Protein AF-A0A3P7QQ01-F1 (afdb_monomer)

Radius of gyration: 13.29 Å; Cα contacts (8 Å, |Δi|>4): 53; chains: 1; bounding box: 29×26×33 Å

Foldseek 3Di:
DDPVVVQVPDDLDDPPDFADDDDPVRQVCCVVVVDDDDGGVVQDDPNQQVVFVVVCVVVVHPTGHDDPD

pLDDT: mean 81.28, std 17.29, range [36.88, 96.75]

Secondary structure (DSSP, 8-state):
--HHHHHH---S-----SB--SSHHHHHHHHTTSS----BTTT--HHHHHHHHHHHHHHT-S-------

Mean predicted aligned error: 7.48 Å

Sequence (69 aa):
MSQQDDINYQLETLAIRTGHTRSFEEAAAKFSGQEPGNIYSRFTNPTVAMFEKRLAALEGAERAVATSS

Structure (mmCIF, N/CA/C/O backbone):
data_AF-A0A3P7QQ01-F1
#
_entry.id   AF-A0A3P7QQ01-F1
#
loop_
_atom_site.group_PDB
_atom_site.id
_atom_site.type_symbol
_atom_site.label_atom_id
_atom_site.label_alt_id
_atom_site.label_comp_id
_atom_site.label_asym_id
_atom_site.label_entity_id
_atom_site.label_seq_id
_atom_site.pdbx_PDB_ins_code
_atom_site.Cartn_x
_atom_site.Cartn_y
_atom_site.Cartn_z
_atom_site.occupancy
_atom_site.B_iso_or_equiv
_atom_site.auth_seq_id
_atom_site.auth_comp_id
_atom_site.auth_asym_id
_atom_site.auth_atom_id
_atom_site.pdbx_PDB_model_num
ATOM 1 N N . MET A 1 1 ? 20.205 -14.763 5.308 1.00 36.88 1 MET A N 1
ATOM 2 C CA . MET A 1 1 ? 19.114 -13.786 5.510 1.00 36.88 1 MET A CA 1
ATOM 3 C C . MET A 1 1 ? 18.296 -13.829 4.238 1.00 36.88 1 MET A C 1
ATOM 5 O O . MET A 1 1 ? 18.893 -13.718 3.173 1.00 36.88 1 MET A O 1
ATOM 9 N N . SER A 1 2 ? 17.024 -14.214 4.323 1.00 37.59 2 SER A N 1
ATOM 10 C CA . SER A 1 2 ? 16.227 -14.498 3.129 1.00 37.59 2 SER A CA 1
ATOM 11 C C . SER A 1 2 ? 15.789 -13.180 2.484 1.00 37.59 2 SER A C 1
ATOM 13 O O . SER A 1 2 ? 15.421 -12.255 3.198 1.00 37.59 2 SER A O 1
ATOM 15 N N . GLN A 1 3 ? 15.817 -13.074 1.150 1.00 44.22 3 GLN A N 1
ATOM 16 C CA . GLN A 1 3 ? 15.372 -11.872 0.413 1.00 44.22 3 GLN A CA 1
ATOM 17 C C . GLN A 1 3 ? 13.930 -11.440 0.754 1.00 44.22 3 GLN A C 1
ATOM 19 O O . GLN A 1 3 ? 13.554 -10.295 0.513 1.00 44.22 3 GLN A O 1
ATOM 24 N N . GLN A 1 4 ? 13.131 -12.335 1.345 1.00 41.53 4 GLN A N 1
ATOM 25 C CA . GLN A 1 4 ? 11.777 -12.056 1.823 1.00 41.53 4 GLN A CA 1
ATOM 26 C C . GLN A 1 4 ? 11.756 -11.122 3.051 1.00 41.53 4 GLN A C 1
ATOM 28 O O . GLN A 1 4 ? 10.782 -10.394 3.260 1.00 41.53 4 GLN A O 1
ATOM 33 N N . ASP A 1 5 ? 12.832 -11.108 3.842 1.00 37.88 5 ASP A N 1
ATOM 34 C CA . ASP A 1 5 ? 12.951 -10.296 5.057 1.00 37.88 5 ASP A CA 1
ATOM 35 C C . ASP A 1 5 ? 13.306 -8.827 4.742 1.00 37.88 5 ASP A C 1
ATOM 37 O O . ASP A 1 5 ? 12.916 -7.921 5.481 1.00 37.88 5 ASP A O 1
ATOM 41 N N . ASP A 1 6 ? 13.941 -8.559 3.594 1.00 45.34 6 ASP A N 1
ATOM 42 C CA . ASP A 1 6 ? 14.370 -7.211 3.178 1.00 45.34 6 ASP A CA 1
ATOM 43 C C . ASP A 1 6 ? 13.200 -6.299 2.758 1.00 45.34 6 ASP A C 1
ATOM 45 O O . ASP A 1 6 ? 13.266 -5.073 2.898 1.00 45.34 6 ASP A O 1
ATOM 49 N N . ILE A 1 7 ? 12.091 -6.875 2.278 1.00 46.94 7 ILE A N 1
ATOM 50 C CA . ILE A 1 7 ? 10.873 -6.109 1.950 1.00 46.94 7 ILE A CA 1
ATOM 51 C C . ILE A 1 7 ? 10.201 -5.597 3.231 1.00 46.94 7 ILE A C 1
ATOM 53 O O . ILE A 1 7 ? 9.610 -4.515 3.236 1.00 46.94 7 ILE A O 1
ATOM 57 N N . ASN A 1 8 ? 10.304 -6.357 4.324 1.00 42.31 8 ASN A N 1
ATOM 58 C CA . ASN A 1 8 ? 9.673 -6.021 5.597 1.00 42.31 8 ASN A CA 1
ATOM 59 C C . ASN A 1 8 ? 10.567 -5.165 6.502 1.00 42.31 8 ASN A C 1
ATOM 61 O O . ASN A 1 8 ? 10.038 -4.413 7.317 1.00 42.31 8 ASN A O 1
ATOM 65 N N . TYR A 1 9 ? 11.892 -5.209 6.333 1.00 46.19 9 TYR A N 1
ATOM 66 C CA . TYR A 1 9 ? 12.836 -4.347 7.045 1.00 46.19 9 TYR A CA 1
ATOM 67 C C . TYR A 1 9 ? 13.085 -3.033 6.289 1.00 46.19 9 TYR A C 1
ATOM 69 O O . TYR A 1 9 ? 14.208 -2.671 5.944 1.00 46.19 9 TYR A O 1
ATOM 77 N N . GLN A 1 10 ? 12.018 -2.289 6.007 1.0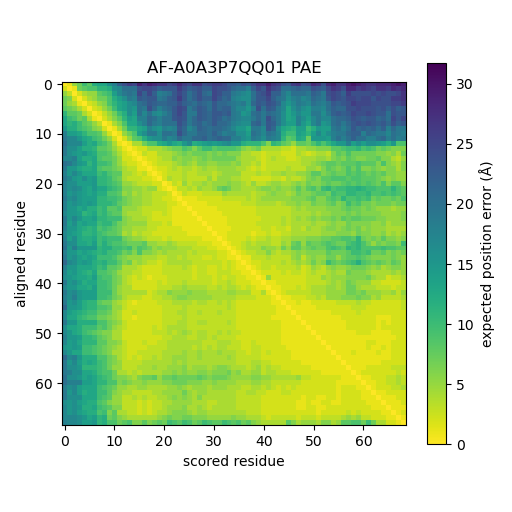0 52.22 10 GLN A N 1
ATOM 78 C CA . GLN A 1 10 ? 12.179 -0.862 5.754 1.00 52.22 10 GLN A CA 1
ATOM 79 C C . GLN A 1 10 ? 12.252 -0.193 7.130 1.00 52.22 10 GLN A C 1
ATOM 81 O O . GLN A 1 10 ? 11.301 -0.277 7.904 1.00 52.22 10 GLN A O 1
ATOM 86 N N . LEU A 1 11 ? 13.382 0.454 7.447 1.00 52.50 11 LEU A N 1
ATOM 87 C CA . LEU A 1 11 ? 13.449 1.449 8.528 1.00 52.50 11 LEU A CA 1
ATOM 88 C C . LEU A 1 11 ? 12.209 2.357 8.441 1.00 52.50 11 LEU A C 1
ATOM 90 O O . LEU A 1 11 ? 11.724 2.583 7.333 1.00 52.50 11 LEU A O 1
ATOM 94 N N . GLU A 1 12 ? 11.732 2.906 9.566 1.00 60.50 12 GLU A N 1
ATOM 95 C CA . GLU A 1 12 ? 10.617 3.880 9.667 1.00 60.50 12 GLU A CA 1
ATOM 96 C C . GLU A 1 12 ? 10.958 5.217 8.966 1.00 60.50 12 GLU A C 1
ATOM 98 O O . GLU A 1 12 ? 10.893 6.304 9.533 1.00 60.50 12 GLU A O 1
ATOM 103 N N . THR A 1 13 ? 11.425 5.144 7.728 1.00 73.06 13 THR A N 1
ATOM 104 C CA . THR A 1 13 ? 11.880 6.244 6.906 1.00 73.06 13 THR A CA 1
ATOM 105 C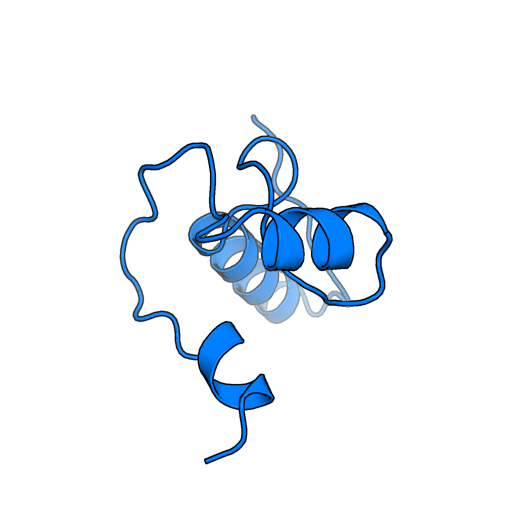 C . THR A 1 13 ? 10.711 6.678 6.050 1.00 73.06 13 THR A C 1
ATOM 107 O O . THR A 1 13 ? 10.024 5.871 5.420 1.00 73.06 13 THR A O 1
ATOM 110 N N . LEU A 1 14 ? 10.485 7.983 6.032 1.00 82.62 14 LEU A N 1
ATOM 111 C CA . LEU A 1 14 ? 9.454 8.593 5.218 1.00 82.62 14 LEU A CA 1
ATOM 112 C C . LEU A 1 14 ? 9.775 8.373 3.730 1.00 82.62 14 LEU A C 1
ATOM 114 O O . LEU A 1 14 ? 10.747 8.917 3.203 1.00 82.62 14 LEU A O 1
ATOM 118 N N . ALA A 1 15 ? 8.959 7.574 3.040 1.00 85.94 15 ALA A N 1
ATOM 119 C CA . ALA A 1 15 ? 9.145 7.265 1.627 1.00 85.94 15 ALA A CA 1
ATOM 120 C C . ALA A 1 15 ? 8.584 8.384 0.734 1.00 85.94 15 ALA A C 1
ATOM 122 O O . ALA A 1 15 ? 7.532 8.239 0.105 1.00 85.94 15 ALA A O 1
ATOM 123 N N . ILE A 1 16 ? 9.316 9.501 0.650 1.00 87.69 16 ILE A N 1
ATOM 124 C CA . ILE A 1 16 ? 9.015 10.629 -0.248 1.00 87.69 16 ILE A CA 1
ATOM 125 C C . ILE A 1 16 ? 9.493 10.298 -1.669 1.00 87.69 16 ILE A C 1
ATOM 127 O O . ILE A 1 16 ? 10.500 10.810 -2.156 1.00 87.69 16 ILE A O 1
ATOM 131 N N . ARG A 1 17 ? 8.796 9.380 -2.340 1.00 86.81 17 ARG A N 1
ATOM 132 C CA . ARG A 1 17 ? 9.064 9.013 -3.739 1.00 86.81 17 ARG A CA 1
ATOM 133 C C . ARG A 1 17 ? 7.819 8.468 -4.421 1.00 86.81 17 ARG A C 1
ATOM 135 O O . ARG A 1 17 ? 6.893 8.002 -3.762 1.00 86.81 17 ARG A O 1
ATOM 142 N N . THR A 1 18 ? 7.803 8.506 -5.751 1.00 87.44 18 THR A N 1
ATOM 143 C CA . THR A 1 18 ? 6.680 8.013 -6.565 1.00 87.44 18 THR A CA 1
ATOM 144 C C . THR A 1 18 ? 6.913 6.603 -7.112 1.00 87.44 18 THR A C 1
ATOM 146 O O . THR A 1 18 ? 6.000 5.786 -7.047 1.00 87.44 18 THR A O 1
ATOM 149 N N . GLY A 1 19 ? 8.112 6.293 -7.618 1.00 85.75 19 GLY A N 1
ATOM 150 C CA . GLY A 1 19 ? 8.465 4.987 -8.200 1.00 85.75 19 GLY A CA 1
ATOM 151 C C . GLY A 1 19 ? 9.479 4.199 -7.368 1.00 85.75 19 GLY A C 1
ATOM 152 O O . GLY A 1 19 ? 10.338 4.803 -6.724 1.00 85.75 19 GLY A O 1
ATOM 153 N N . HIS A 1 20 ? 9.410 2.863 -7.406 1.00 81.44 20 HIS A N 1
ATOM 154 C CA . HIS A 1 20 ? 10.166 1.957 -6.516 1.00 81.44 20 HIS A CA 1
ATOM 155 C C . HIS A 1 20 ? 11.006 0.871 -7.230 1.00 81.44 20 HIS A C 1
ATOM 157 O O . HIS A 1 20 ? 11.568 0.004 -6.565 1.00 81.44 20 HIS A O 1
ATOM 163 N N . THR A 1 21 ? 11.109 0.892 -8.560 1.00 84.25 21 THR A N 1
ATOM 164 C CA . THR A 1 21 ? 11.847 -0.111 -9.357 1.00 84.25 21 THR A CA 1
ATOM 165 C C . THR A 1 21 ? 13.326 0.251 -9.517 1.00 84.25 21 THR A C 1
ATOM 167 O O . THR A 1 21 ? 13.643 1.428 -9.699 1.00 84.25 21 THR A O 1
ATOM 170 N N . ARG A 1 22 ? 14.231 -0.740 -9.496 1.00 80.62 22 ARG A N 1
ATOM 171 C CA . ARG A 1 22 ? 15.679 -0.548 -9.715 1.00 80.62 22 ARG A CA 1
ATOM 172 C C . ARG A 1 22 ? 16.174 -1.109 -11.051 1.00 80.62 22 ARG A C 1
ATOM 174 O O . ARG A 1 22 ? 17.198 -0.639 -11.537 1.00 80.62 22 ARG A O 1
ATOM 181 N N . SER A 1 23 ? 15.460 -2.061 -11.660 1.00 86.06 23 SER A N 1
ATOM 182 C CA . SER A 1 23 ? 15.763 -2.600 -12.995 1.00 86.06 23 SER A CA 1
ATOM 183 C C . SER A 1 23 ? 14.498 -2.883 -13.817 1.00 86.06 23 SER A C 1
ATOM 185 O O . SER A 1 23 ? 13.389 -2.941 -13.280 1.00 86.06 23 SER A O 1
ATOM 187 N N . PHE A 1 24 ? 14.662 -3.061 -15.133 1.00 87.50 24 PHE A N 1
ATOM 188 C CA . PHE A 1 24 ? 13.564 -3.445 -16.029 1.00 87.50 24 PHE A CA 1
ATOM 189 C C . PHE A 1 24 ? 13.043 -4.859 -15.753 1.00 87.50 24 PHE A C 1
ATOM 191 O O . PHE A 1 24 ? 11.841 -5.089 -15.839 1.00 87.50 24 PHE A O 1
ATOM 198 N N . GLU A 1 25 ? 13.932 -5.782 -15.389 1.00 87.06 25 GLU A N 1
ATOM 199 C CA . GLU A 1 25 ? 13.573 -7.149 -15.004 1.00 87.06 25 GLU A CA 1
ATOM 200 C C . GLU A 1 25 ? 12.714 -7.159 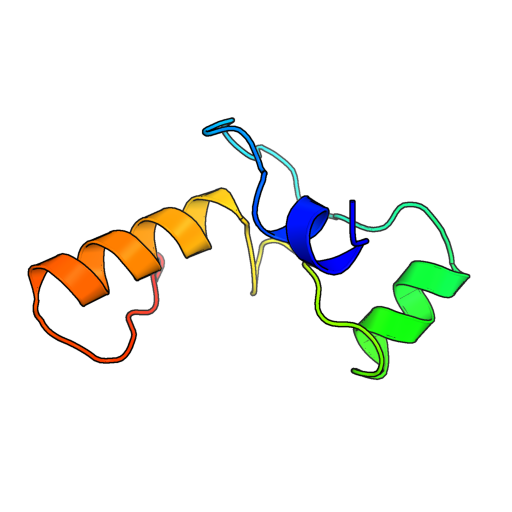-13.732 1.00 87.06 25 GLU A C 1
ATOM 202 O O . GLU A 1 25 ? 11.624 -7.727 -13.728 1.00 87.06 25 GLU A O 1
ATOM 207 N N . GLU A 1 26 ? 13.138 -6.426 -12.696 1.00 85.00 26 GLU A N 1
ATOM 208 C CA . GLU A 1 26 ? 12.377 -6.2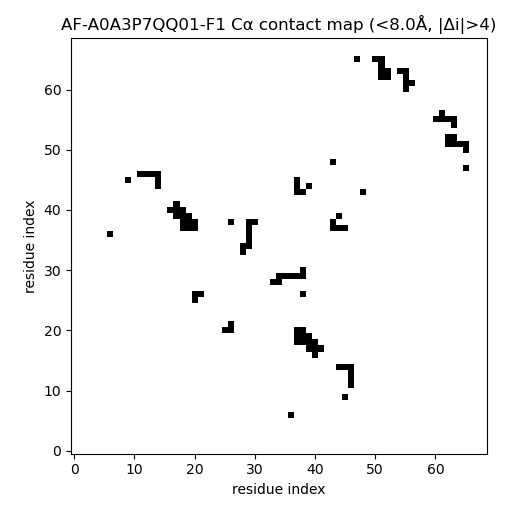65 -11.450 1.00 85.00 26 GLU A CA 1
ATOM 209 C C . GLU A 1 26 ? 11.017 -5.603 -11.711 1.00 85.00 26 GLU A C 1
ATOM 211 O O . GLU A 1 26 ? 10.000 -5.989 -11.136 1.00 85.00 26 GLU A O 1
ATOM 216 N N . ALA A 1 27 ? 10.974 -4.601 -12.595 1.00 85.62 27 ALA A N 1
ATOM 217 C CA . ALA A 1 27 ? 9.717 -3.982 -12.986 1.00 85.62 27 ALA A CA 1
ATOM 218 C C . ALA A 1 27 ? 8.783 -5.013 -13.641 1.00 85.62 27 ALA A C 1
ATOM 220 O O . ALA A 1 27 ? 7.639 -5.149 -13.212 1.00 85.62 27 ALA A O 1
ATOM 221 N N . ALA A 1 28 ? 9.264 -5.770 -14.630 1.00 88.81 28 ALA A N 1
ATOM 222 C CA . ALA A 1 28 ? 8.468 -6.779 -15.325 1.00 88.81 28 ALA A CA 1
ATOM 223 C C . ALA A 1 28 ? 7.932 -7.863 -14.372 1.00 88.81 28 ALA A C 1
ATOM 225 O O . ALA A 1 28 ? 6.750 -8.212 -14.440 1.00 88.81 28 ALA A O 1
ATOM 226 N N . ALA A 1 29 ? 8.759 -8.346 -13.441 1.00 88.50 29 ALA A N 1
ATOM 227 C CA . ALA A 1 29 ? 8.360 -9.326 -12.431 1.00 88.50 29 ALA A CA 1
ATOM 228 C C . ALA A 1 29 ? 7.252 -8.796 -11.499 1.00 88.50 29 ALA A C 1
ATOM 230 O O . ALA A 1 29 ? 6.268 -9.491 -11.244 1.00 88.50 29 ALA A O 1
ATOM 231 N N . LYS A 1 30 ? 7.346 -7.534 -11.057 1.00 86.88 30 LYS A N 1
ATOM 232 C CA . LYS A 1 30 ? 6.320 -6.904 -10.205 1.00 86.88 30 LYS A CA 1
ATOM 233 C C . LYS A 1 30 ? 5.028 -6.599 -10.954 1.00 86.88 30 LYS A C 1
ATOM 235 O O . LYS A 1 30 ? 3.944 -6.849 -10.438 1.00 86.88 30 LYS A O 1
ATOM 240 N N . PHE A 1 31 ? 5.120 -6.088 -12.182 1.00 87.38 31 PHE A N 1
ATOM 241 C CA . PHE A 1 31 ? 3.941 -5.799 -13.005 1.00 87.38 31 PHE A CA 1
ATOM 242 C C . PHE A 1 31 ? 3.177 -7.068 -13.402 1.00 87.38 31 PHE A C 1
ATOM 244 O O . PHE A 1 31 ? 1.956 -7.025 -13.519 1.00 87.38 31 PHE A O 1
ATOM 251 N N . SER A 1 32 ? 3.876 -8.192 -13.589 1.00 91.56 32 SER A N 1
ATOM 252 C CA . SER A 1 32 ? 3.263 -9.497 -13.877 1.00 91.56 32 SER A CA 1
ATOM 253 C C . SER A 1 32 ? 2.750 -10.233 -12.632 1.00 91.56 32 SER A C 1
ATOM 255 O O . SER A 1 32 ? 2.143 -11.294 -12.765 1.00 91.56 32 SER A O 1
ATOM 257 N N . GLY A 1 33 ? 2.979 -9.688 -11.431 1.00 84.88 33 GLY A N 1
ATOM 258 C CA . GLY A 1 33 ? 2.569 -10.293 -10.161 1.00 84.88 33 GLY A CA 1
ATOM 259 C C . GLY A 1 33 ? 3.399 -11.506 -9.734 1.00 84.88 33 GLY A C 1
ATOM 260 O O . GLY A 1 33 ? 3.016 -12.184 -8.785 1.00 84.88 33 GLY A O 1
ATOM 261 N N . GLN A 1 34 ? 4.516 -11.787 -10.412 1.00 85.94 34 GLN A N 1
ATOM 262 C CA . GLN A 1 34 ? 5.436 -12.871 -10.045 1.00 85.94 34 GLN A CA 1
ATOM 263 C C . GLN A 1 34 ? 6.207 -12.542 -8.764 1.00 85.94 34 GLN A C 1
ATOM 265 O O . GLN A 1 34 ? 6.475 -13.427 -7.956 1.00 85.94 34 GLN A O 1
ATOM 270 N N . GLU A 1 35 ? 6.520 -11.260 -8.555 1.00 86.00 35 GLU A N 1
ATOM 271 C CA . GLU A 1 35 ? 7.150 -10.771 -7.332 1.00 86.00 35 GLU A CA 1
ATOM 272 C C . GLU A 1 35 ? 6.275 -9.720 -6.637 1.00 86.00 35 GLU A C 1
ATOM 274 O O . GLU A 1 35 ? 5.825 -8.764 -7.279 1.00 86.00 35 GLU A O 1
ATOM 279 N N . PRO A 1 36 ? 6.050 -9.834 -5.316 1.00 82.06 36 PRO A N 1
ATOM 280 C CA . PRO A 1 36 ? 5.397 -8.779 -4.562 1.00 82.06 36 PRO A CA 1
ATOM 281 C C . PRO A 1 36 ? 6.325 -7.566 -4.440 1.00 82.06 36 PRO A C 1
ATOM 283 O O . PRO A 1 36 ? 7.533 -7.686 -4.235 1.00 82.06 36 PRO A O 1
ATOM 286 N N . GLY A 1 37 ? 5.764 -6.362 -4.502 1.00 83.06 37 GLY A N 1
ATOM 287 C CA . GLY A 1 37 ? 6.537 -5.159 -4.233 1.00 83.06 37 GLY A CA 1
ATOM 288 C C . GLY A 1 37 ? 5.819 -3.876 -4.608 1.00 83.06 37 GLY A C 1
ATOM 289 O O . GLY A 1 37 ? 4.840 -3.871 -5.349 1.00 83.06 37 GLY A O 1
ATOM 290 N N . ASN A 1 38 ? 6.350 -2.763 -4.107 1.00 85.69 38 ASN A N 1
ATOM 291 C CA . ASN A 1 38 ? 5.864 -1.446 -4.488 1.00 85.69 38 ASN A CA 1
ATOM 292 C C . ASN A 1 38 ? 6.271 -1.147 -5.935 1.00 85.69 38 ASN A C 1
ATOM 294 O O . ASN A 1 38 ? 7.425 -1.356 -6.321 1.00 85.69 38 ASN A O 1
ATOM 298 N N . ILE A 1 39 ? 5.329 -0.618 -6.713 1.00 87.00 39 ILE A N 1
ATOM 299 C CA . ILE A 1 39 ? 5.570 -0.128 -8.077 1.00 87.00 39 ILE A CA 1
ATOM 300 C C . ILE A 1 39 ? 5.433 1.391 -8.071 1.00 87.00 39 ILE A C 1
ATOM 302 O O . ILE A 1 39 ? 6.395 2.113 -8.344 1.00 87.00 39 ILE A O 1
ATOM 306 N N . TYR A 1 40 ? 4.251 1.871 -7.676 1.00 87.38 40 TYR A N 1
ATOM 307 C CA . TYR A 1 40 ? 3.890 3.280 -7.718 1.00 87.38 40 TYR A CA 1
ATOM 308 C C . TYR A 1 40 ? 3.092 3.699 -6.477 1.00 87.38 40 TYR A C 1
ATOM 310 O O . TYR A 1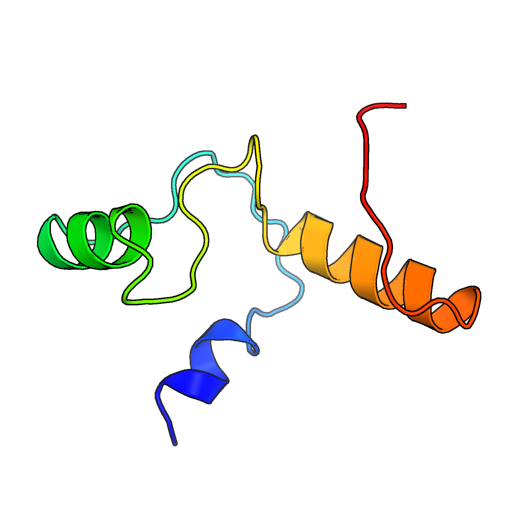 40 ? 2.115 3.042 -6.110 1.00 87.38 40 TYR A O 1
ATOM 318 N N . SER A 1 41 ? 3.469 4.830 -5.872 1.00 88.75 41 SER A N 1
ATOM 319 C CA . SER A 1 41 ? 2.906 5.314 -4.598 1.00 88.75 41 SER A CA 1
ATOM 320 C C . SER A 1 41 ? 1.405 5.598 -4.614 1.00 88.75 41 SER A 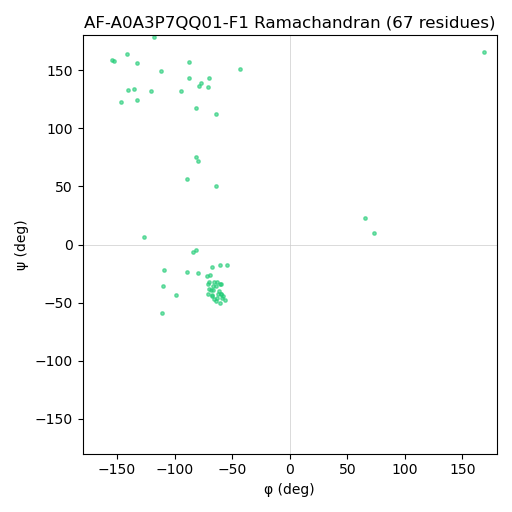C 1
ATOM 322 O O . SER A 1 41 ? 0.808 5.662 -3.549 1.00 88.75 41 SER A O 1
ATOM 324 N N . ARG A 1 42 ? 0.775 5.741 -5.790 1.00 87.56 42 ARG A N 1
ATOM 325 C CA . ARG A 1 42 ? -0.690 5.898 -5.893 1.00 87.56 42 ARG A CA 1
ATOM 326 C C . ARG A 1 42 ? -1.449 4.707 -5.309 1.00 87.56 42 ARG A C 1
ATOM 328 O O . ARG A 1 42 ? -2.547 4.894 -4.810 1.00 87.56 42 ARG A O 1
ATOM 335 N N . PHE A 1 43 ? -0.892 3.505 -5.436 1.00 84.50 43 PHE A N 1
ATOM 336 C CA . PHE A 1 43 ? -1.557 2.274 -5.006 1.00 84.50 43 PHE A CA 1
ATOM 337 C C . PHE A 1 43 ? -0.884 1.660 -3.786 1.00 84.50 43 PHE A C 1
ATOM 339 O O . PHE A 1 43 ? -1.554 1.081 -2.943 1.00 84.50 43 PHE A O 1
ATOM 346 N N . THR A 1 44 ? 0.443 1.768 -3.697 1.00 83.06 44 THR A N 1
ATOM 347 C CA . THR A 1 44 ? 1.220 1.130 -2.635 1.00 83.06 44 THR A CA 1
ATOM 348 C C . THR A 1 44 ? 2.414 2.004 -2.275 1.00 83.06 44 THR A C 1
ATOM 350 O O . THR A 1 44 ? 3.251 2.302 -3.133 1.00 83.06 44 THR A O 1
ATOM 353 N N . ASN A 1 45 ? 2.520 2.390 -1.008 1.00 88.69 45 ASN A N 1
ATOM 354 C CA . ASN A 1 45 ? 3.670 3.102 -0.463 1.00 88.69 45 ASN A CA 1
ATOM 355 C C . ASN A 1 45 ? 4.045 2.460 0.883 1.00 88.69 45 ASN A C 1
ATOM 357 O O . ASN A 1 45 ? 3.153 2.226 1.698 1.00 88.69 45 ASN A O 1
ATOM 361 N N . PRO A 1 46 ? 5.331 2.171 1.148 1.00 88.75 46 PRO A N 1
ATOM 362 C CA . PRO A 1 46 ? 5.730 1.451 2.358 1.00 88.75 46 PRO A CA 1
ATOM 363 C C . PRO A 1 46 ? 5.397 2.210 3.654 1.00 88.75 46 PRO A C 1
ATOM 365 O O . PRO A 1 46 ? 5.044 1.579 4.647 1.00 88.75 46 PRO A O 1
ATOM 368 N N . THR A 1 47 ? 5.434 3.548 3.650 1.00 90.00 47 THR A N 1
ATOM 369 C CA . THR A 1 47 ? 5.026 4.357 4.809 1.00 90.00 47 THR A CA 1
ATOM 370 C C . THR A 1 47 ? 3.516 4.261 5.052 1.00 90.00 47 THR A C 1
ATOM 372 O O . THR A 1 47 ? 3.086 4.136 6.196 1.00 90.00 47 THR A O 1
ATOM 375 N N . VAL A 1 48 ? 2.711 4.251 3.984 1.00 91.06 48 VAL A N 1
ATOM 376 C CA . VAL A 1 48 ? 1.249 4.085 4.072 1.00 91.06 48 VAL A CA 1
ATOM 377 C C . VAL A 1 48 ? 0.881 2.676 4.544 1.00 91.06 48 VAL A C 1
ATOM 379 O O .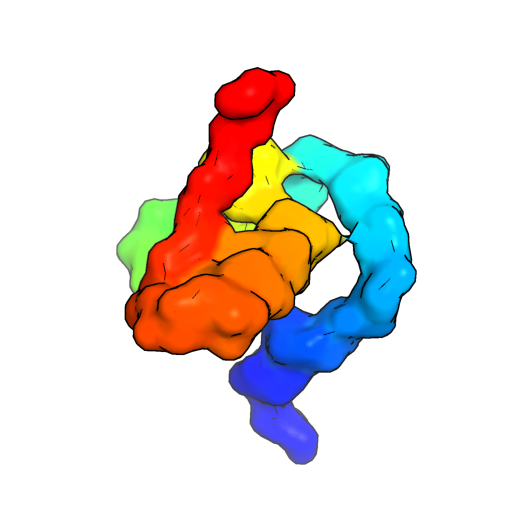 VAL A 1 48 ? 0.078 2.532 5.459 1.00 91.06 48 VAL A O 1
ATOM 382 N N . ALA A 1 49 ? 1.541 1.643 4.014 1.00 90.88 49 ALA A N 1
ATOM 383 C CA . ALA A 1 49 ? 1.311 0.255 4.415 1.00 90.88 49 ALA A CA 1
ATOM 384 C C . ALA A 1 49 ? 1.608 0.016 5.904 1.00 90.88 49 ALA A C 1
ATOM 386 O O . ALA A 1 49 ? 0.960 -0.801 6.557 1.00 90.88 49 ALA A O 1
ATOM 387 N N . MET A 1 50 ? 2.594 0.722 6.463 1.00 89.81 50 MET A N 1
ATOM 388 C CA . MET A 1 50 ? 2.864 0.682 7.898 1.00 89.81 50 MET A CA 1
ATOM 389 C C . MET A 1 50 ? 1.707 1.299 8.698 1.00 89.81 50 MET A C 1
ATOM 391 O O . MET A 1 50 ? 1.236 0.680 9.654 1.00 89.81 50 MET A O 1
ATOM 395 N N . PHE A 1 51 ? 1.222 2.477 8.291 1.00 9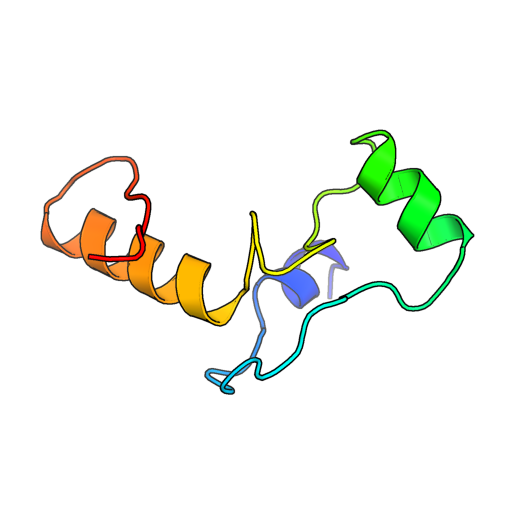1.81 51 PHE A N 1
ATOM 396 C CA . PHE A 1 51 ? 0.066 3.122 8.917 1.00 91.81 51 PHE A CA 1
ATOM 397 C C . PHE A 1 51 ? -1.166 2.204 8.900 1.00 91.81 51 PHE A C 1
ATOM 399 O O . PHE A 1 51 ? -1.775 1.982 9.944 1.00 91.81 51 PHE A O 1
ATOM 406 N N . GLU A 1 52 ? -1.470 1.597 7.753 1.00 93.56 52 GLU A N 1
ATOM 407 C CA . GLU A 1 52 ? -2.580 0.653 7.591 1.00 93.56 52 GLU A CA 1
ATOM 408 C C . GLU A 1 52 ? -2.450 -0.562 8.519 1.00 93.56 52 GLU A C 1
ATOM 410 O O . GLU A 1 52 ? -3.404 -0.917 9.209 1.00 93.56 52 GLU A O 1
ATOM 415 N N . LYS A 1 53 ? -1.259 -1.176 8.598 1.00 92.19 53 LYS A N 1
ATOM 416 C CA . LYS A 1 53 ? -0.998 -2.310 9.501 1.00 92.19 53 LYS A CA 1
ATOM 417 C C . LYS A 1 53 ? -1.219 -1.938 10.967 1.00 92.19 53 LYS A C 1
ATOM 419 O O . LYS A 1 53 ? -1.804 -2.721 11.710 1.00 92.19 53 LYS A O 1
ATOM 424 N N . ARG A 1 54 ? -0.754 -0.757 11.390 1.00 93.81 54 ARG A N 1
ATOM 425 C CA . ARG A 1 54 ? -0.933 -0.281 12.770 1.00 93.81 54 ARG A CA 1
ATOM 426 C C . ARG A 1 54 ? -2.396 0.002 13.077 1.00 93.81 54 ARG A C 1
ATOM 428 O O . ARG A 1 54 ? -2.870 -0.414 14.125 1.00 93.81 54 ARG A O 1
ATOM 435 N N . LEU A 1 55 ? -3.106 0.664 12.168 1.00 95.31 55 LEU A N 1
ATOM 436 C CA . LEU A 1 55 ? -4.522 0.967 12.348 1.00 95.31 55 LEU A CA 1
ATOM 437 C C . LEU A 1 55 ? -5.362 -0.314 12.431 1.00 95.31 55 LEU A C 1
ATOM 439 O O . LEU A 1 55 ? -6.157 -0.459 13.352 1.00 95.31 55 LEU A O 1
ATOM 443 N N . ALA A 1 56 ? -5.126 -1.278 11.536 1.00 96.00 56 ALA A N 1
ATOM 444 C CA . ALA A 1 56 ? -5.798 -2.575 11.574 1.00 96.00 56 ALA A CA 1
ATOM 445 C C . ALA A 1 56 ? -5.556 -3.310 12.903 1.00 96.00 56 ALA A C 1
ATOM 447 O O . ALA A 1 56 ? -6.499 -3.814 13.508 1.00 96.00 56 ALA A O 1
ATOM 448 N N . 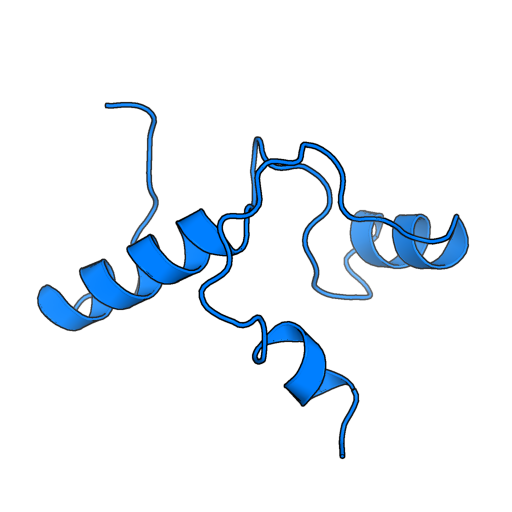ALA A 1 57 ? -4.311 -3.312 13.395 1.00 95.31 57 ALA A N 1
ATOM 449 C CA . ALA A 1 57 ? -3.969 -3.926 14.676 1.00 95.31 57 ALA A CA 1
ATOM 450 C C . ALA A 1 57 ? -4.646 -3.234 15.873 1.00 95.31 57 ALA A C 1
ATOM 452 O O . ALA A 1 57 ? -5.030 -3.915 16.821 1.00 95.31 57 ALA A O 1
ATOM 453 N N . LEU A 1 58 ? -4.805 -1.906 15.833 1.00 95.75 58 LEU A N 1
ATOM 454 C CA . LEU A 1 58 ? -5.484 -1.141 16.885 1.00 95.75 58 LEU A CA 1
ATOM 455 C C . LEU A 1 58 ? -6.995 -1.406 16.918 1.00 95.75 58 LEU A C 1
ATOM 457 O O . LEU A 1 58 ? -7.562 -1.520 17.999 1.00 95.75 58 LEU A O 1
ATOM 461 N N . GLU A 1 59 ? -7.626 -1.552 15.754 1.00 96.75 59 GLU A N 1
ATOM 462 C CA . GLU A 1 59 ? -9.065 -1.832 15.630 1.00 96.75 59 GLU A CA 1
ATOM 463 C C . GLU A 1 59 ? -9.407 -3.330 15.746 1.00 96.75 59 GLU A C 1
ATOM 465 O O . GLU A 1 59 ? -10.576 -3.711 15.745 1.00 96.75 59 GLU A O 1
ATOM 470 N N . GLY A 1 60 ? -8.401 -4.211 15.810 1.00 95.69 60 GLY A N 1
ATOM 471 C CA . GLY A 1 60 ? -8.605 -5.662 15.745 1.00 95.69 60 GLY A CA 1
ATOM 472 C C . GLY A 1 60 ? -9.158 -6.143 14.395 1.00 95.69 60 GLY A C 1
ATOM 473 O O . GLY A 1 60 ? -9.770 -7.208 14.318 1.00 95.69 60 GLY A O 1
ATOM 474 N N . ALA A 1 61 ? -8.965 -5.359 13.334 1.00 96.06 61 ALA A N 1
ATOM 475 C CA . ALA A 1 61 ? -9.405 -5.674 11.982 1.00 96.06 61 ALA A CA 1
ATOM 476 C C . ALA A 1 61 ? -8.350 -6.496 11.223 1.00 96.06 61 ALA A C 1
ATOM 478 O O . ALA A 1 61 ? -7.155 -6.427 11.507 1.00 96.06 61 ALA A O 1
ATOM 479 N N . GLU A 1 62 ? -8.775 -7.242 10.199 1.00 95.56 62 GLU A N 1
ATOM 480 C CA . GLU A 1 62 ? -7.843 -7.999 9.347 1.00 95.56 62 GLU A CA 1
ATOM 481 C C . GLU A 1 62 ? -6.936 -7.063 8.527 1.00 95.56 62 GLU A C 1
ATOM 483 O O . GLU A 1 62 ? -5.754 -7.345 8.323 1.00 95.56 62 GLU A O 1
ATOM 488 N N . ARG A 1 63 ? -7.494 -5.951 8.026 1.00 93.31 63 ARG A N 1
ATOM 489 C CA . ARG A 1 63 ? -6.825 -5.005 7.121 1.00 93.31 63 ARG A CA 1
ATOM 490 C C . ARG A 1 63 ? -7.393 -3.596 7.267 1.00 93.31 63 ARG A C 1
ATOM 492 O O . ARG A 1 63 ? -8.543 -3.424 7.659 1.00 93.31 63 ARG A O 1
ATOM 499 N N . ALA A 1 64 ? -6.598 -2.611 6.861 1.00 94.44 64 ALA A N 1
ATOM 500 C CA . ALA A 1 64 ? -7.018 -1.228 6.662 1.00 94.44 64 ALA A CA 1
ATOM 501 C C . ALA A 1 64 ? -6.497 -0.722 5.309 1.00 94.44 64 ALA A C 1
ATOM 503 O O . ALA A 1 64 ? -5.518 -1.256 4.788 1.00 94.44 64 ALA A O 1
ATOM 504 N N . VAL A 1 65 ? -7.158 0.294 4.752 1.00 94.38 65 VAL A N 1
ATOM 505 C CA . VAL A 1 65 ? -6.739 0.978 3.522 1.00 94.38 65 VAL A CA 1
ATOM 506 C C . VAL A 1 65 ? -6.815 2.478 3.761 1.00 94.38 65 VAL A C 1
ATOM 508 O O . VAL A 1 65 ? -7.868 2.993 4.137 1.00 94.38 65 VAL A O 1
ATOM 511 N N . ALA A 1 66 ? -5.707 3.179 3.553 1.00 93.88 66 ALA A N 1
ATOM 512 C CA . ALA A 1 66 ? -5.661 4.626 3.657 1.00 93.88 66 ALA A CA 1
ATOM 513 C C . ALA A 1 66 ? -6.234 5.267 2.389 1.00 93.88 66 ALA A C 1
ATOM 515 O O . ALA A 1 66 ? -5.909 4.877 1.267 1.00 93.88 66 ALA A O 1
ATOM 516 N N . THR A 1 67 ? -7.056 6.296 2.569 1.00 93.56 67 THR A N 1
ATOM 517 C CA . THR A 1 67 ? -7.510 7.153 1.470 1.00 93.56 67 THR A CA 1
ATOM 518 C C . THR A 1 67 ? -7.032 8.584 1.699 1.00 93.56 67 THR A C 1
ATOM 520 O O . THR A 1 67 ? -6.342 8.868 2.677 1.00 93.56 67 THR A O 1
ATOM 523 N N . SER A 1 68 ? -7.335 9.494 0.777 1.00 93.94 68 SER A N 1
ATOM 524 C CA . SER A 1 68 ? -6.880 10.883 0.866 1.00 93.94 68 SER A CA 1
ATOM 525 C C . SER A 1 68 ? -7.501 11.690 2.012 1.00 93.94 68 SER A C 1
ATOM 527 O O . SER A 1 68 ? -6.955 12.741 2.344 1.00 93.94 68 SER A O 1
ATOM 529 N N . SER A 1 69 ? -8.642 11.253 2.559 1.00 87.62 69 SER A N 1
ATOM 530 C CA . SER A 1 69 ? -9.441 11.984 3.555 1.00 87.62 69 SER A CA 1
ATOM 531 C C . SER A 1 69 ? -10.191 11.049 4.487 1.00 87.62 69 SER A C 1
ATOM 533 O O . SER A 1 69 ? -10.746 10.063 3.951 1.00 87.62 69 SER A O 1
#

InterPro domains:
  IPR000277 Cys/Met metabolism, pyridoxal phosphate-dependent enzyme [PF01053] (4-69)
  IPR015421 Pyridoxal phosphate-dependent transferase, major domain [G3DSA:3.40.640.10] (6-69)
  IPR015424 Pyridoxal phosphate-dependent transferase [SSF53383] (12-69)

Organism: Cylicostephanus goldi (NCBI:txid71465)

Solvent-accessible surface area (backbone atoms only — not comparable to full-atom values): 4483 Å² total; per-residue (Å²): 133,61,79,75,55,61,75,71,63,62,70,100,56,83,67,90,61,57,71,61,69,90,46,72,66,59,39,52,34,39,76,70,64,78,36,91,72,59,57,41,42,93,83,40,40,75,52,57,54,49,53,20,54,52,50,12,62,73,71,72,43,96,68,54,81,86,69,100,120

Nearest PDB structures (foldseek):
  7kb0-assembly1_A  TM=8.091E-01  e=9.143E-03  Thermotoga maritima MSB8
  3aem-assembly1_B  TM=8.214E-01  e=1.218E-02  Entamoeba histolytica
  6egr-assembly1_A  TM=8.442E-01  e=2.164E-02  Citrobacter freundii
  3vk3-assembly1_A  TM=8.287E-01  e=1.874E-02  Pseudomonas putida
  7f1p-assembly1_C  TM=7.294E-01  e=2.325E-02  Pseudomonas putida